Protein AF-M9RLW6-F1 (afdb_monomer)

Organism: NCBI:txid391616

Sequence (82 aa):
MSNISETGACVVGMNDIAINEQVELLHNNDRTSAKVCWVRVGKIGLIFDQNLSAGALDRIRYSLRKSTRPRPPQRATFTELR

Foldseek 3Di:
DCDDDQFWDKDFDQQPDDAQDWDWDDAPNDTFIWGFHDDDHRITITTTPGGDDPVRVCSRVVVVPVPPDDDDDDPPPDDDDD

Radius of gyration: 16.58 Å; Cα contacts (8 Å, |Δi|>4): 122; chains: 1; bounding box: 35×30×53 Å

Solvent-accessible surface area (backbone atoms only — not comparable to full-atom values): 5103 Å² total; per-residue (Å²): 120,77,48,77,57,52,53,29,36,34,34,70,44,75,83,90,62,58,73,69,38,79,45,69,50,77,52,98,92,43,74,43,58,25,30,27,72,43,77,49,96,56,34,34,35,35,35,37,82,59,67,50,51,71,70,55,51,46,51,53,57,48,63,74,38,86,49,95,68,77,79,77,80,79,78,78,80,80,76,83,83,128

InterPro domains:
  IPR009875 PilZ domain [PF07238] (1-61)

Structure (mmCIF, N/CA/C/O backbone):
data_AF-M9RLW6-F1
#
_entry.id   AF-M9RLW6-F1
#
loop_
_atom_site.group_PDB
_atom_site.id
_atom_site.type_symbol
_atom_site.label_atom_id
_atom_site.label_alt_id
_atom_site.label_comp_id
_atom_site.label_asym_id
_atom_site.label_entity_id
_atom_site.label_seq_id
_atom_site.pdbx_PDB_ins_code
_atom_site.Cartn_x
_atom_site.Cartn_y
_atom_site.Cartn_z
_atom_site.occupancy
_atom_site.B_iso_or_equiv
_atom_site.auth_seq_id
_atom_site.auth_comp_id
_atom_site.auth_asym_id
_atom_site.auth_atom_id
_atom_site.pdbx_PDB_model_num
ATOM 1 N N . MET A 1 1 ? -2.830 -10.447 -1.990 1.00 59.06 1 MET A N 1
ATOM 2 C CA . MET A 1 1 ? -3.143 -9.046 -2.355 1.00 59.06 1 MET A CA 1
ATOM 3 C C . MET A 1 1 ? -4.235 -9.055 -3.413 1.00 59.06 1 MET A C 1
ATOM 5 O O . MET A 1 1 ? -4.112 -9.822 -4.358 1.00 59.06 1 MET A O 1
ATOM 9 N N . SER A 1 2 ? -5.293 -8.261 -3.237 1.00 70.62 2 SER A N 1
ATOM 10 C CA . SER A 1 2 ? -6.461 -8.247 -4.135 1.00 70.62 2 SER A CA 1
ATOM 11 C C . SER A 1 2 ? -6.309 -7.240 -5.273 1.00 70.62 2 SER A C 1
ATOM 13 O O . SER A 1 2 ? -6.766 -7.497 -6.381 1.00 70.62 2 SER A O 1
ATOM 15 N N . ASN A 1 3 ? -5.680 -6.091 -5.005 1.00 82.56 3 ASN A N 1
ATOM 16 C CA . ASN A 1 3 ? -5.366 -5.076 -6.011 1.00 82.56 3 ASN A CA 1
ATOM 17 C C . ASN A 1 3 ? -4.237 -4.150 -5.513 1.00 82.56 3 ASN A C 1
ATOM 19 O O . ASN A 1 3 ? -4.086 -3.984 -4.303 1.00 82.56 3 ASN A O 1
ATOM 23 N N . ILE A 1 4 ? -3.481 -3.538 -6.427 1.00 87.00 4 ILE A N 1
ATOM 24 C CA . ILE A 1 4 ? -2.453 -2.529 -6.132 1.00 87.00 4 ILE A CA 1
ATOM 25 C C . ILE A 1 4 ? -2.389 -1.453 -7.223 1.00 87.00 4 ILE A C 1
ATOM 27 O O . ILE A 1 4 ? -2.403 -1.744 -8.428 1.00 87.00 4 ILE A O 1
ATOM 31 N N . SER A 1 5 ? -2.291 -0.206 -6.777 1.00 88.00 5 SER A N 1
ATOM 32 C CA . SER A 1 5 ? -2.058 0.995 -7.573 1.00 88.00 5 SER A CA 1
ATOM 33 C C . SER A 1 5 ? -0.792 1.704 -7.094 1.00 88.00 5 SER A C 1
ATOM 35 O O . SER A 1 5 ? -0.201 1.335 -6.087 1.00 88.00 5 SER A O 1
ATOM 37 N N . GLU A 1 6 ? -0.385 2.745 -7.815 1.00 89.25 6 GLU A N 1
ATOM 38 C CA . GLU A 1 6 ? 0.731 3.620 -7.434 1.00 89.25 6 GLU A CA 1
ATOM 39 C C . GLU A 1 6 ? 0.609 4.185 -6.018 1.00 89.25 6 GLU A C 1
ATOM 41 O O . GLU A 1 6 ? 1.607 4.315 -5.319 1.00 89.25 6 GLU A O 1
ATOM 46 N N . THR A 1 7 ? -0.613 4.496 -5.598 1.00 92.50 7 THR A N 1
ATOM 47 C CA . THR A 1 7 ? -0.901 5.224 -4.361 1.00 92.50 7 THR A CA 1
ATOM 48 C C . THR A 1 7 ? -1.354 4.329 -3.214 1.00 92.50 7 THR A C 1
ATOM 50 O O . THR A 1 7 ? -1.452 4.795 -2.083 1.00 92.50 7 THR A O 1
ATOM 53 N N . GLY A 1 8 ? -1.668 3.058 -3.466 1.00 92.44 8 GLY A N 1
ATOM 54 C CA . GLY A 1 8 ? -2.204 2.199 -2.420 1.00 92.44 8 GLY A CA 1
ATOM 55 C C . GLY A 1 8 ? -2.452 0.758 -2.836 1.00 92.44 8 GLY A C 1
ATOM 56 O O . GLY A 1 8 ? -2.230 0.342 -3.974 1.00 92.44 8 GLY A O 1
ATOM 57 N N . ALA A 1 9 ? -2.947 -0.029 -1.887 1.00 91.12 9 ALA A N 1
ATOM 58 C CA . ALA A 1 9 ? -3.249 -1.437 -2.093 1.00 91.12 9 ALA A CA 1
ATOM 59 C C . ALA A 1 9 ? -4.532 -1.858 -1.383 1.00 91.12 9 ALA A C 1
ATOM 61 O O . ALA A 1 9 ? -4.898 -1.343 -0.333 1.00 91.12 9 ALA A O 1
ATOM 62 N N . CYS A 1 10 ? -5.194 -2.862 -1.949 1.00 90.50 10 CYS A N 1
ATOM 63 C CA . CYS A 1 10 ? -6.245 -3.607 -1.280 1.00 90.50 10 CYS A CA 1
ATOM 64 C C . CYS A 1 10 ? -5.710 -4.996 -0.940 1.00 90.50 10 CYS A C 1
ATOM 66 O O . CYS A 1 10 ? -5.361 -5.787 -1.829 1.00 90.50 10 CYS A O 1
ATOM 68 N N . VAL A 1 11 ? -5.663 -5.308 0.350 1.00 87.75 11 VAL A N 1
ATOM 69 C CA . VAL A 1 11 ? -5.191 -6.596 0.860 1.00 87.75 11 VAL A CA 1
ATOM 70 C C . VAL A 1 11 ? -6.325 -7.342 1.552 1.00 87.75 11 VAL A C 1
ATOM 72 O O . VAL A 1 11 ? -7.262 -6.740 2.071 1.00 87.75 11 VAL A O 1
ATOM 75 N N . VAL A 1 12 ? -6.263 -8.671 1.502 1.00 86.69 12 VAL A N 1
ATOM 76 C CA . VAL A 1 12 ? -7.120 -9.530 2.325 1.00 86.69 12 VAL A CA 1
ATOM 77 C C . VAL A 1 12 ? -6.446 -9.619 3.685 1.00 86.69 12 VAL A C 1
ATOM 79 O O . VAL A 1 12 ? -5.254 -9.917 3.740 1.00 86.69 12 VAL A O 1
ATOM 82 N N . GLY A 1 13 ? -7.181 -9.332 4.750 1.00 78.25 13 GLY A N 1
ATOM 83 C CA . GLY A 1 13 ? -6.648 -9.296 6.107 1.00 78.25 13 GLY A CA 1
ATOM 84 C C . GLY A 1 13 ? -7.759 -9.414 7.141 1.00 78.25 13 GLY A C 1
ATOM 85 O O . GLY A 1 13 ? -8.937 -9.246 6.814 1.00 78.25 13 GLY A O 1
ATOM 86 N N . MET A 1 14 ? -7.374 -9.743 8.371 1.00 69.94 14 MET A N 1
ATOM 87 C CA . MET A 1 14 ? -8.279 -9.782 9.520 1.00 69.94 14 MET A CA 1
ATOM 88 C C . MET A 1 14 ? -8.521 -8.366 10.054 1.00 69.94 14 MET A C 1
ATOM 90 O O . MET A 1 14 ? -7.680 -7.487 9.890 1.00 69.94 14 MET A O 1
ATOM 94 N N . ASN A 1 15 ? -9.689 -8.136 10.659 1.00 68.00 15 ASN A N 1
ATOM 95 C CA . ASN A 1 15 ? -10.170 -6.800 11.037 1.00 68.00 15 ASN A CA 1
ATOM 96 C C . ASN A 1 15 ? -9.473 -6.204 12.278 1.00 68.00 15 ASN A C 1
ATOM 98 O O . ASN A 1 15 ? -9.924 -5.175 12.770 1.00 68.00 15 ASN A O 1
ATOM 102 N N . ASP A 1 16 ? -8.400 -6.818 12.777 1.00 78.19 16 ASP A N 1
ATOM 103 C CA . ASP A 1 16 ? -7.742 -6.422 14.031 1.00 78.19 16 ASP A CA 1
ATOM 104 C C . ASP A 1 16 ? -6.758 -5.248 13.860 1.00 78.19 16 ASP A C 1
ATOM 106 O O . ASP A 1 16 ? -5.972 -4.965 14.757 1.00 78.19 16 ASP A O 1
ATOM 110 N N . ILE A 1 17 ? -6.791 -4.563 12.712 1.00 83.56 17 ILE A N 1
ATOM 111 C CA . ILE A 1 17 ? -5.932 -3.412 12.404 1.00 83.56 17 ILE A CA 1
ATOM 112 C C . ILE A 1 17 ? -6.774 -2.138 12.440 1.00 83.56 17 ILE A C 1
ATOM 114 O O . ILE A 1 17 ? -7.846 -2.068 11.829 1.00 83.56 17 ILE A O 1
ATOM 118 N N . ALA A 1 18 ? -6.288 -1.115 13.138 1.00 86.69 18 ALA A N 1
ATOM 119 C CA . ALA A 1 18 ? -6.996 0.145 13.280 1.00 86.69 18 ALA A CA 1
ATOM 120 C C . ALA A 1 18 ? -6.881 1.014 12.017 1.00 86.69 18 ALA A C 1
ATOM 122 O O . ALA A 1 18 ? -5.884 1.017 11.293 1.00 86.69 18 ALA A O 1
ATOM 123 N N . ILE A 1 19 ? -7.910 1.827 11.763 1.00 90.56 19 ILE A N 1
ATOM 124 C CA . ILE A 1 19 ? -7.808 2.897 10.765 1.00 90.56 19 ILE A CA 1
ATOM 125 C C . ILE A 1 19 ? -6.734 3.882 11.235 1.00 90.56 19 ILE A C 1
ATOM 127 O O . ILE A 1 19 ? -6.662 4.211 12.416 1.00 90.56 19 ILE A O 1
ATOM 131 N N . ASN A 1 20 ? -5.943 4.393 10.295 1.00 91.88 20 ASN A N 1
ATOM 132 C CA . ASN A 1 20 ? -4.777 5.245 10.511 1.00 91.88 20 ASN A CA 1
ATOM 133 C C . ASN A 1 20 ? -3.551 4.565 11.126 1.00 91.88 20 ASN A C 1
ATOM 135 O O . ASN A 1 20 ? -2.563 5.256 11.375 1.00 91.88 20 ASN A O 1
ATOM 139 N N . GLU A 1 21 ? -3.579 3.252 11.325 1.00 90.31 21 GLU A N 1
ATOM 140 C CA . GLU A 1 21 ? -2.406 2.510 11.768 1.00 90.31 21 GLU A CA 1
ATOM 141 C C . GLU A 1 21 ? -1.334 2.476 10.674 1.00 90.31 21 GLU A C 1
ATOM 143 O O . GLU A 1 21 ? -1.642 2.329 9.483 1.00 90.31 21 GLU A O 1
ATOM 148 N N . GLN A 1 22 ? -0.079 2.642 11.092 1.00 92.25 22 GLN A N 1
ATOM 149 C CA . GLN A 1 22 ? 1.080 2.562 10.216 1.00 92.25 22 GLN A CA 1
ATOM 150 C C . GLN A 1 22 ? 1.460 1.096 10.020 1.00 92.25 22 GLN A C 1
ATOM 152 O O . GLN A 1 22 ? 1.670 0.368 10.987 1.00 92.25 22 GLN A O 1
ATOM 157 N N . VAL A 1 23 ? 1.567 0.667 8.768 1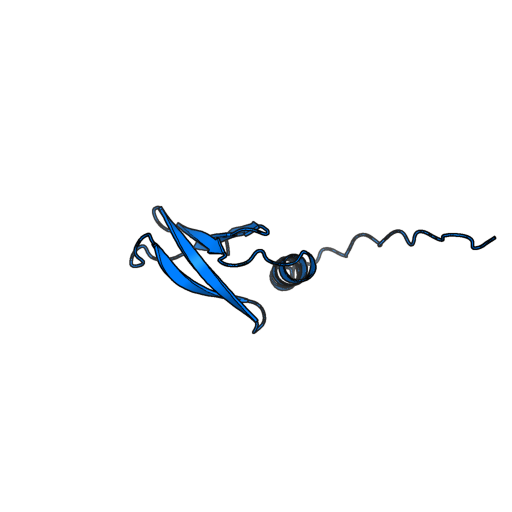.00 90.50 23 VAL A N 1
ATOM 158 C CA . VAL A 1 23 ? 1.865 -0.715 8.395 1.00 90.50 23 VAL A CA 1
ATOM 159 C C . VAL A 1 23 ? 2.910 -0.760 7.287 1.00 90.50 23 VAL A C 1
ATOM 161 O O . VAL A 1 23 ? 3.063 0.171 6.501 1.00 90.50 23 VAL A O 1
ATOM 164 N N . GLU A 1 24 ? 3.621 -1.875 7.181 1.00 88.94 24 GLU A N 1
ATOM 165 C CA . GLU A 1 24 ? 4.543 -2.115 6.073 1.00 88.94 24 GLU A CA 1
ATOM 166 C C . GLU A 1 24 ? 3.968 -3.180 5.144 1.00 88.94 24 GLU A C 1
ATOM 168 O O . GLU A 1 24 ? 3.677 -4.309 5.546 1.00 88.94 24 GLU A O 1
ATOM 173 N N . LEU A 1 25 ? 3.828 -2.835 3.867 1.00 85.88 25 LEU A N 1
ATOM 174 C CA . LEU A 1 25 ? 3.538 -3.805 2.828 1.00 85.88 25 LEU A CA 1
ATOM 175 C C . LEU A 1 25 ? 4.849 -4.461 2.385 1.00 85.88 25 LEU A C 1
ATOM 177 O O . LEU A 1 25 ? 5.669 -3.833 1.715 1.00 85.88 25 LEU A O 1
ATOM 181 N N . LEU A 1 26 ? 5.023 -5.737 2.725 1.00 84.31 26 LEU A N 1
ATOM 182 C CA . LEU A 1 26 ? 6.144 -6.545 2.253 1.00 84.31 26 LEU A CA 1
ATOM 183 C C . LEU A 1 26 ? 5.826 -7.147 0.875 1.00 84.31 26 LEU A C 1
ATOM 185 O O . LEU A 1 26 ? 4.855 -7.891 0.718 1.00 84.31 26 LEU A O 1
ATOM 189 N N . HIS A 1 27 ? 6.657 -6.864 -0.127 1.00 77.38 27 HIS A N 1
ATOM 190 C CA . HIS A 1 27 ? 6.564 -7.449 -1.466 1.00 77.38 27 HIS A CA 1
ATOM 191 C C . HIS A 1 27 ? 7.965 -7.689 -2.032 1.00 77.38 27 HIS A C 1
ATOM 193 O O . HIS A 1 27 ? 8.800 -6.810 -1.976 1.00 77.38 27 HIS A O 1
ATOM 199 N N . ASN A 1 28 ? 8.257 -8.872 -2.583 1.00 73.44 28 ASN A N 1
ATOM 200 C CA . ASN A 1 28 ? 9.541 -9.159 -3.256 1.00 73.44 28 ASN A CA 1
ATOM 201 C C . ASN A 1 28 ? 10.813 -8.726 -2.483 1.00 73.44 28 ASN A C 1
ATOM 203 O O . ASN A 1 28 ? 11.757 -8.242 -3.099 1.00 73.44 28 ASN A O 1
ATOM 207 N N . ASN A 1 29 ? 10.834 -8.899 -1.155 1.00 77.38 29 ASN A N 1
ATOM 208 C CA . ASN A 1 29 ? 11.863 -8.400 -0.220 1.00 77.38 29 ASN A CA 1
ATOM 209 C C . ASN A 1 29 ? 11.965 -6.871 -0.066 1.00 77.38 29 ASN A C 1
ATOM 211 O O . ASN A 1 29 ? 12.713 -6.407 0.792 1.00 77.38 29 ASN A O 1
ATOM 215 N N . ASP A 1 30 ? 11.178 -6.103 -0.810 1.00 81.56 30 ASP A N 1
ATOM 216 C CA . ASP A 1 30 ? 10.987 -4.674 -0.609 1.00 81.56 30 ASP A CA 1
ATOM 217 C C . ASP A 1 30 ? 9.897 -4.439 0.451 1.00 81.56 30 ASP A C 1
ATOM 219 O O . ASP A 1 30 ? 8.903 -5.169 0.555 1.00 81.56 30 ASP A O 1
ATOM 223 N N . ARG A 1 31 ? 10.079 -3.389 1.252 1.00 85.81 31 ARG A N 1
ATOM 224 C CA . ARG A 1 31 ? 9.092 -2.916 2.227 1.00 85.81 31 ARG A CA 1
ATOM 225 C C . ARG A 1 31 ? 8.583 -1.561 1.783 1.00 85.81 31 ARG A C 1
ATOM 227 O O . ARG A 1 31 ? 9.370 -0.671 1.469 1.00 85.81 31 ARG A O 1
ATOM 234 N N . THR A 1 32 ? 7.269 -1.401 1.752 1.00 88.31 32 THR A N 1
ATOM 235 C CA . THR A 1 32 ? 6.633 -0.126 1.425 1.00 88.31 32 THR A CA 1
ATOM 236 C C . THR A 1 32 ? 5.791 0.321 2.602 1.00 88.31 32 THR A C 1
ATOM 238 O O . THR A 1 32 ? 4.824 -0.350 2.962 1.00 88.31 32 THR A O 1
ATOM 241 N N . SER A 1 33 ? 6.172 1.452 3.190 1.00 90.75 33 SER A N 1
ATOM 242 C CA . SER A 1 33 ? 5.421 2.074 4.277 1.00 90.75 33 SER A CA 1
ATOM 243 C C . SER A 1 33 ? 4.053 2.536 3.778 1.00 90.75 33 SER A C 1
ATOM 245 O O . SER A 1 33 ? 3.928 3.140 2.705 1.00 90.75 33 SER A O 1
ATOM 247 N N . ALA A 1 34 ? 3.022 2.197 4.538 1.00 92.81 34 ALA A N 1
ATOM 248 C CA . ALA A 1 34 ? 1.641 2.456 4.203 1.00 92.81 34 ALA A CA 1
ATOM 249 C C . ALA A 1 34 ? 0.826 2.731 5.464 1.00 92.81 34 ALA A C 1
ATOM 251 O O . ALA A 1 34 ? 1.176 2.331 6.569 1.00 92.81 34 ALA A O 1
ATOM 252 N N . LYS A 1 35 ? -0.332 3.343 5.277 1.00 94.19 35 LYS A N 1
ATOM 253 C CA . LYS A 1 35 ? -1.290 3.627 6.331 1.00 94.19 35 LYS A CA 1
ATOM 254 C C . LYS A 1 35 ? -2.629 2.991 6.003 1.00 94.19 35 LYS A C 1
ATOM 256 O O . LYS A 1 35 ? -3.057 2.980 4.847 1.00 94.19 35 LYS A O 1
ATOM 261 N N . VAL A 1 36 ? -3.321 2.476 7.011 1.00 92.50 36 VAL A N 1
ATOM 262 C CA . VAL A 1 36 ? -4.671 1.938 6.816 1.00 92.50 36 VAL A CA 1
ATOM 263 C C . VAL A 1 36 ? -5.667 3.075 6.610 1.00 92.50 36 VAL A C 1
ATOM 265 O O . VAL A 1 36 ? -5.866 3.905 7.496 1.00 92.50 36 VAL A O 1
ATOM 268 N N . CYS A 1 37 ? -6.317 3.110 5.446 1.00 94.31 37 CYS A N 1
ATOM 269 C CA . CYS A 1 37 ? -7.305 4.137 5.108 1.00 94.31 37 CYS A CA 1
ATOM 270 C C . CYS A 1 37 ? -8.754 3.669 5.302 1.00 94.31 37 CYS A C 1
ATOM 272 O O . CYS A 1 37 ? -9.629 4.484 5.584 1.00 94.31 37 CYS A O 1
ATOM 274 N N . TRP A 1 38 ? -9.022 2.366 5.185 1.00 92.62 38 TRP A N 1
ATOM 275 C CA . TRP A 1 38 ? -10.324 1.777 5.494 1.00 92.62 38 TRP A CA 1
ATOM 276 C C . TRP A 1 38 ? -10.195 0.292 5.827 1.00 92.62 38 TRP A C 1
ATOM 278 O O . TRP A 1 38 ? -9.325 -0.406 5.306 1.00 92.62 38 TRP A O 1
ATOM 288 N N . VAL A 1 39 ? -11.120 -0.203 6.647 1.00 90.56 39 VAL A N 1
ATOM 289 C CA . VAL A 1 39 ? -11.268 -1.627 6.966 1.00 90.56 39 VAL A CA 1
ATOM 290 C C . VAL A 1 39 ? -12.702 -2.031 6.653 1.00 90.5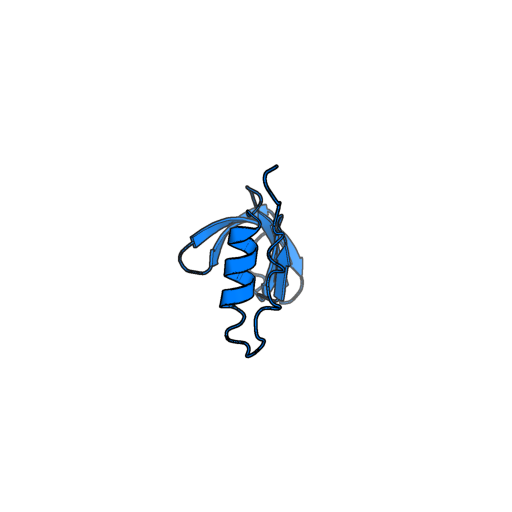6 39 VAL A C 1
ATOM 292 O O . VAL A 1 39 ? -13.657 -1.355 7.033 1.00 90.56 39 VAL A O 1
ATOM 295 N N . ARG A 1 40 ? -12.861 -3.115 5.898 1.00 89.31 40 ARG A N 1
ATOM 296 C CA . ARG A 1 40 ? -14.144 -3.776 5.648 1.00 89.31 40 ARG A CA 1
ATOM 297 C C . ARG A 1 40 ? -13.960 -5.265 5.889 1.00 89.31 40 ARG A C 1
ATOM 299 O O . ARG A 1 40 ? -12.846 -5.763 5.826 1.00 89.31 40 ARG A O 1
ATOM 306 N N . VAL A 1 41 ? -15.055 -5.983 6.115 1.00 85.06 41 VAL A N 1
ATOM 307 C CA . VAL A 1 41 ? -15.022 -7.417 6.433 1.00 85.06 41 VAL A CA 1
ATOM 308 C C . VAL A 1 41 ? -14.133 -8.189 5.444 1.00 85.06 41 VAL A C 1
ATOM 310 O O . VAL A 1 41 ? -14.471 -8.335 4.267 1.00 85.06 41 VAL A O 1
ATOM 313 N N . GLY A 1 42 ? -12.972 -8.642 5.931 1.00 85.12 42 GLY A N 1
ATOM 314 C CA . GLY A 1 42 ? -11.992 -9.432 5.179 1.00 85.12 42 GLY A CA 1
ATOM 315 C C . GLY A 1 42 ? -11.119 -8.651 4.187 1.00 85.12 42 GLY A C 1
ATOM 316 O O . GLY A 1 42 ? -10.374 -9.268 3.423 1.00 85.12 42 GLY A O 1
ATOM 317 N N . LYS A 1 43 ? -11.201 -7.315 4.145 1.00 90.38 43 LYS A N 1
ATOM 318 C CA . LYS A 1 43 ? -10.410 -6.463 3.247 1.00 90.38 43 LYS A CA 1
ATOM 319 C C . LYS A 1 43 ? -9.944 -5.187 3.931 1.00 90.38 43 LYS A C 1
ATOM 321 O O . LYS A 1 43 ? -10.713 -4.486 4.578 1.00 90.38 43 LYS A O 1
ATOM 326 N N . ILE A 1 44 ? -8.700 -4.831 3.663 1.00 91.56 44 ILE A N 1
ATOM 327 C CA . ILE A 1 44 ? -8.068 -3.634 4.200 1.00 91.56 44 ILE A CA 1
ATOM 328 C C . ILE A 1 44 ? -7.573 -2.790 3.032 1.00 91.56 44 ILE A C 1
ATOM 330 O O . ILE A 1 44 ? -6.962 -3.304 2.086 1.00 91.56 44 ILE A O 1
ATOM 334 N N . GLY A 1 45 ? -7.882 -1.500 3.088 1.00 92.56 45 GLY A N 1
ATOM 335 C CA . GLY A 1 45 ? -7.338 -0.484 2.206 1.00 92.56 45 GLY A CA 1
ATOM 336 C C . GLY A 1 45 ? -6.096 0.140 2.812 1.00 92.56 45 GLY A C 1
ATOM 337 O O . GLY A 1 45 ? -6.132 0.623 3.943 1.00 92.56 45 GLY A O 1
ATOM 338 N N . LEU A 1 46 ? -5.022 0.155 2.036 1.00 92.62 46 LEU A N 1
ATOM 339 C CA . LEU A 1 46 ? -3.754 0.780 2.373 1.00 92.62 46 LEU A CA 1
ATOM 340 C C . LEU A 1 46 ? -3.516 1.965 1.438 1.00 92.62 46 LEU A C 1
ATOM 342 O O . LEU A 1 46 ? -3.734 1.842 0.231 1.00 92.62 46 LEU A O 1
ATOM 346 N N . ILE A 1 47 ? -3.042 3.079 1.984 1.00 94.50 47 ILE A N 1
ATOM 347 C CA . ILE A 1 47 ? -2.483 4.206 1.232 1.00 94.50 47 ILE A CA 1
ATOM 348 C C . ILE A 1 47 ? -0.978 4.254 1.487 1.00 94.50 47 ILE A C 1
ATOM 350 O O . ILE A 1 47 ? -0.556 4.099 2.626 1.00 94.50 47 ILE A O 1
ATOM 354 N N . PHE A 1 48 ? -0.163 4.401 0.448 1.00 93.19 48 PHE A N 1
ATOM 355 C CA . PHE A 1 48 ? 1.288 4.462 0.608 1.00 93.19 48 PHE A CA 1
ATOM 356 C C . PHE A 1 48 ? 1.729 5.863 1.019 1.00 93.19 48 PHE A C 1
ATOM 358 O O . PHE A 1 48 ? 1.193 6.849 0.518 1.00 93.19 48 PHE A O 1
ATOM 365 N N . ASP A 1 49 ? 2.732 5.946 1.893 1.00 90.75 49 ASP A N 1
ATOM 366 C CA . ASP A 1 49 ? 3.312 7.241 2.278 1.00 90.75 49 ASP A CA 1
ATOM 367 C C . ASP A 1 49 ? 4.058 7.882 1.103 1.00 90.75 49 ASP A C 1
ATOM 369 O O . ASP A 1 49 ? 4.112 9.102 0.963 1.00 90.75 49 ASP A O 1
ATOM 373 N N . GLN A 1 50 ? 4.644 7.034 0.256 1.00 88.75 50 GLN A N 1
ATOM 374 C CA . GLN A 1 50 ? 5.305 7.413 -0.982 1.00 88.75 50 GLN A CA 1
ATOM 375 C C . GLN A 1 50 ? 4.746 6.577 -2.124 1.00 88.75 50 GLN A C 1
ATOM 377 O O . GLN A 1 50 ? 4.606 5.357 -2.006 1.00 88.75 50 GLN A O 1
ATOM 382 N N . ASN A 1 51 ? 4.465 7.235 -3.245 1.00 87.25 51 ASN A N 1
ATOM 383 C CA . ASN A 1 51 ? 3.999 6.560 -4.444 1.00 87.25 51 ASN A CA 1
ATOM 384 C C . ASN A 1 51 ? 5.004 5.495 -4.896 1.00 87.25 51 ASN A C 1
ATOM 386 O O . ASN A 1 51 ? 6.215 5.725 -4.959 1.00 87.25 51 ASN A O 1
ATOM 390 N N . LEU A 1 52 ? 4.488 4.328 -5.270 1.00 86.19 52 LEU A N 1
ATOM 391 C CA . LEU A 1 52 ? 5.298 3.293 -5.889 1.00 86.19 52 LEU A CA 1
ATOM 392 C C . LEU A 1 52 ? 5.670 3.698 -7.312 1.00 86.19 52 LEU A C 1
ATOM 394 O O . LEU A 1 52 ? 4.806 3.989 -8.134 1.00 86.19 52 LEU A O 1
ATOM 398 N N . SER A 1 53 ? 6.957 3.618 -7.647 1.00 86.00 53 SE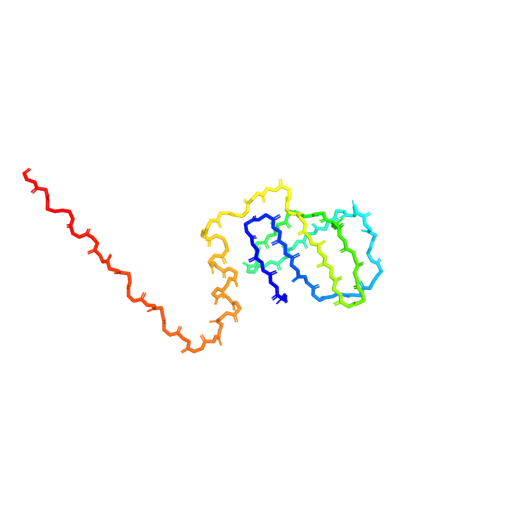R A N 1
ATOM 399 C CA . SER A 1 53 ? 7.383 3.784 -9.038 1.00 86.00 53 SER A CA 1
ATOM 400 C C . SER A 1 53 ? 6.708 2.753 -9.953 1.00 86.00 53 SER A C 1
ATOM 402 O O . SER A 1 53 ? 6.425 1.622 -9.541 1.00 86.00 53 SER A O 1
ATOM 404 N N . ALA A 1 54 ? 6.524 3.102 -11.230 1.00 81.31 54 ALA A N 1
ATOM 405 C CA . ALA A 1 54 ? 5.985 2.179 -12.23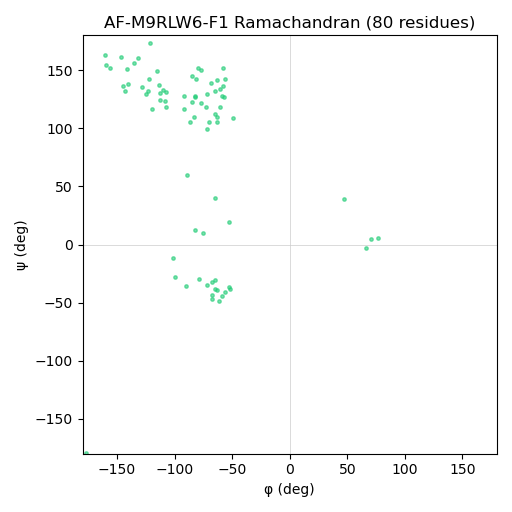3 1.00 81.31 54 ALA A CA 1
ATOM 406 C C . ALA A 1 54 ? 6.754 0.842 -12.267 1.00 81.31 54 ALA A C 1
ATOM 408 O O . ALA A 1 54 ? 6.148 -0.224 -12.349 1.00 81.31 54 ALA A O 1
ATOM 409 N N . GLY A 1 55 ? 8.082 0.885 -12.100 1.00 81.38 55 GLY A N 1
ATOM 410 C CA . GLY A 1 55 ? 8.917 -0.312 -12.012 1.00 81.38 55 GLY A CA 1
ATOM 411 C C . GLY A 1 55 ? 8.636 -1.170 -10.774 1.00 81.38 55 GLY A C 1
ATOM 412 O O . GLY A 1 55 ? 8.633 -2.394 -10.877 1.00 81.38 55 GLY A O 1
ATOM 413 N N . ALA A 1 56 ? 8.371 -0.561 -9.613 1.00 80.44 56 ALA A N 1
ATOM 414 C CA . ALA A 1 56 ? 7.995 -1.294 -8.403 1.00 80.44 56 ALA A CA 1
ATOM 415 C C . ALA A 1 56 ? 6.612 -1.949 -8.549 1.00 80.44 56 ALA A C 1
ATOM 417 O O . ALA A 1 56 ? 6.463 -3.133 -8.250 1.00 80.44 56 ALA A O 1
ATOM 418 N N . LEU A 1 57 ? 5.629 -1.227 -9.099 1.00 82.94 57 LEU A N 1
ATOM 419 C CA . LEU A 1 57 ? 4.307 -1.786 -9.404 1.00 82.94 57 LEU A CA 1
ATOM 420 C C . LEU A 1 57 ? 4.386 -2.962 -10.369 1.00 82.94 57 LEU A C 1
ATOM 422 O O . LEU A 1 57 ? 3.728 -3.980 -10.152 1.00 82.94 57 LEU A O 1
ATOM 426 N N . ASP A 1 58 ? 5.193 -2.831 -11.419 1.00 80.88 58 ASP A N 1
ATOM 427 C CA . ASP A 1 58 ? 5.420 -3.907 -12.369 1.00 80.88 58 ASP A CA 1
ATOM 428 C C . ASP A 1 58 ? 6.037 -5.111 -11.665 1.00 80.88 58 ASP A C 1
ATOM 430 O O . ASP A 1 58 ? 5.503 -6.209 -11.792 1.00 80.88 58 ASP A O 1
ATOM 434 N N . ARG A 1 59 ? 7.084 -4.940 -10.849 1.00 79.19 59 ARG A N 1
ATOM 435 C CA . ARG A 1 59 ? 7.671 -6.057 -10.087 1.00 79.19 59 ARG A CA 1
ATOM 436 C C . ARG A 1 59 ? 6.645 -6.766 -9.204 1.00 79.19 59 ARG A C 1
ATOM 438 O O . ARG A 1 59 ? 6.646 -7.993 -9.169 1.00 79.19 59 ARG A O 1
ATOM 445 N N . ILE A 1 60 ? 5.751 -6.035 -8.540 1.00 77.19 60 ILE A N 1
ATOM 446 C CA . ILE A 1 60 ? 4.687 -6.616 -7.702 1.00 77.19 60 ILE A CA 1
ATOM 447 C C . ILE A 1 60 ? 3.664 -7.367 -8.560 1.00 77.19 60 ILE A C 1
ATOM 449 O O . ILE A 1 60 ? 3.302 -8.508 -8.272 1.00 77.19 60 ILE A O 1
ATOM 453 N N . ARG A 1 61 ? 3.204 -6.756 -9.656 1.00 73.31 61 ARG A N 1
ATOM 454 C CA . ARG A 1 61 ? 2.248 -7.382 -10.581 1.00 73.31 61 ARG A CA 1
ATOM 455 C C . ARG A 1 61 ? 2.841 -8.620 -11.246 1.00 73.31 61 ARG A C 1
ATOM 457 O O . ARG A 1 61 ? 2.132 -9.609 -11.413 1.00 73.31 61 ARG A O 1
ATOM 464 N N . TYR A 1 62 ? 4.117 -8.583 -11.619 1.00 65.69 62 TYR A N 1
ATOM 465 C CA . TYR A 1 62 ? 4.812 -9.689 -12.270 1.00 65.69 62 TYR A CA 1
ATOM 466 C C . TYR A 1 62 ? 5.238 -10.784 -11.288 1.00 65.69 62 TYR A C 1
ATOM 468 O O . TYR A 1 62 ? 5.223 -11.947 -11.677 1.00 65.69 62 TYR A O 1
ATOM 476 N N . SER A 1 63 ? 5.531 -10.476 -10.021 1.00 63.81 63 SER A N 1
ATOM 477 C CA . SER A 1 63 ? 5.799 -11.515 -9.018 1.00 63.81 63 SER A CA 1
ATOM 478 C C . SER A 1 63 ? 4.539 -12.274 -8.612 1.00 63.81 63 SER A C 1
ATOM 480 O O . SER A 1 63 ? 4.580 -13.493 -8.447 1.00 63.81 63 SER A O 1
ATOM 482 N N . LEU A 1 64 ? 3.392 -11.587 -8.561 1.00 55.06 64 LEU A N 1
ATOM 483 C C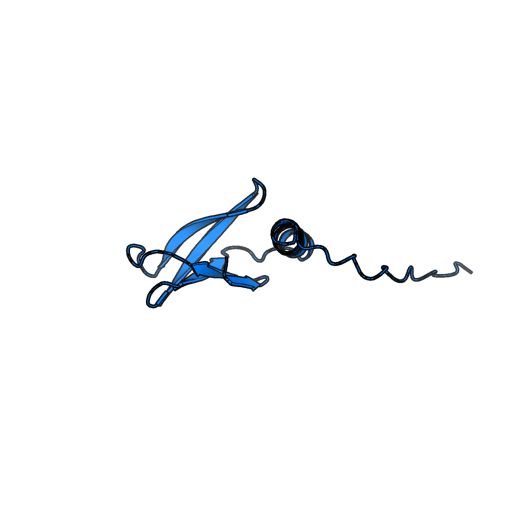A . LEU A 1 64 ? 2.076 -12.226 -8.463 1.00 55.06 64 LEU A CA 1
ATOM 484 C C . LEU A 1 64 ? 1.758 -13.052 -9.720 1.00 55.06 64 LEU A C 1
ATOM 486 O O . LEU A 1 64 ? 1.088 -14.080 -9.641 1.00 55.06 64 LEU A O 1
ATOM 490 N N . ARG A 1 65 ? 2.284 -12.643 -10.882 1.00 49.25 65 ARG A N 1
ATOM 491 C CA . ARG A 1 65 ? 2.258 -13.411 -12.131 1.00 49.25 65 ARG A CA 1
ATOM 492 C C . ARG A 1 65 ? 3.473 -14.345 -12.276 1.00 49.25 65 ARG A C 1
ATOM 494 O O . ARG A 1 65 ? 4.042 -14.435 -13.360 1.00 49.25 65 ARG A O 1
ATOM 501 N N . LYS A 1 66 ? 3.651 -15.285 -11.339 1.00 47.34 66 LYS A N 1
ATOM 50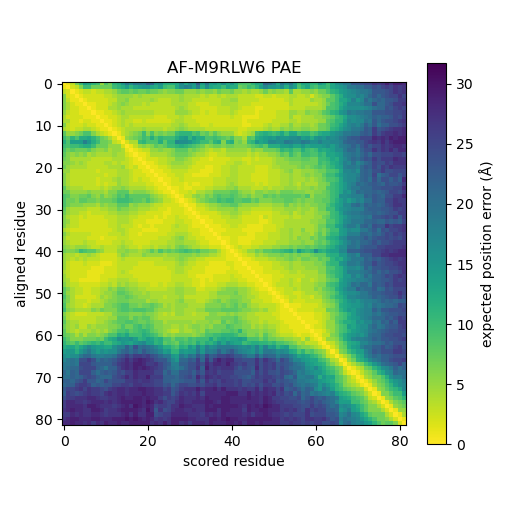2 C CA . LYS A 1 66 ? 3.895 -16.694 -11.753 1.00 47.34 66 LYS A CA 1
ATOM 503 C C . LYS A 1 66 ? 2.653 -17.276 -12.470 1.00 47.34 66 LYS A C 1
ATOM 505 O O . LYS A 1 66 ? 2.244 -18.409 -12.259 1.00 47.34 66 LYS A O 1
ATOM 510 N N . SER A 1 67 ? 2.017 -16.456 -13.301 1.00 45.81 67 SER A N 1
ATOM 511 C CA . SER A 1 67 ? 0.878 -16.728 -14.151 1.00 45.81 67 SER A CA 1
ATOM 512 C C . SER A 1 67 ? 1.419 -16.634 -15.567 1.00 45.81 67 SER A C 1
ATOM 514 O O . SER A 1 67 ? 2.024 -15.639 -15.956 1.00 45.81 67 SER A O 1
ATOM 516 N N . THR A 1 68 ? 1.209 -17.719 -16.288 1.00 49.41 68 THR A N 1
ATOM 517 C CA . THR A 1 68 ? 1.669 -18.148 -17.612 1.00 49.41 68 THR A CA 1
ATOM 518 C C . THR A 1 68 ? 1.456 -17.189 -18.791 1.00 49.41 68 THR A C 1
ATOM 520 O O . THR A 1 68 ? 1.472 -17.636 -19.933 1.00 49.41 68 THR A O 1
ATOM 523 N N . ARG A 1 69 ? 1.244 -15.884 -18.588 1.00 55.59 69 ARG A N 1
ATOM 524 C CA . ARG A 1 69 ? 1.019 -14.950 -19.698 1.00 55.59 69 ARG A CA 1
ATOM 525 C C . ARG A 1 69 ? 2.332 -14.320 -20.167 1.00 55.59 69 ARG A C 1
ATOM 527 O O . ARG A 1 69 ? 2.937 -13.571 -19.396 1.00 55.59 69 ARG A O 1
ATOM 534 N N . PRO A 1 70 ? 2.751 -14.576 -21.422 1.00 51.81 70 PRO A N 1
ATOM 535 C CA . PRO A 1 70 ? 3.909 -13.926 -22.016 1.00 51.81 70 PRO A CA 1
ATOM 536 C C . PRO A 1 70 ? 3.758 -12.407 -21.971 1.00 51.81 70 PRO A C 1
ATOM 538 O O . PRO A 1 70 ? 2.665 -11.867 -22.167 1.00 51.81 70 PRO A O 1
ATOM 541 N N . ARG A 1 71 ? 4.870 -11.714 -21.724 1.00 58.81 71 ARG A N 1
ATOM 542 C CA . ARG A 1 71 ? 4.949 -10.261 -21.868 1.00 58.81 71 ARG A CA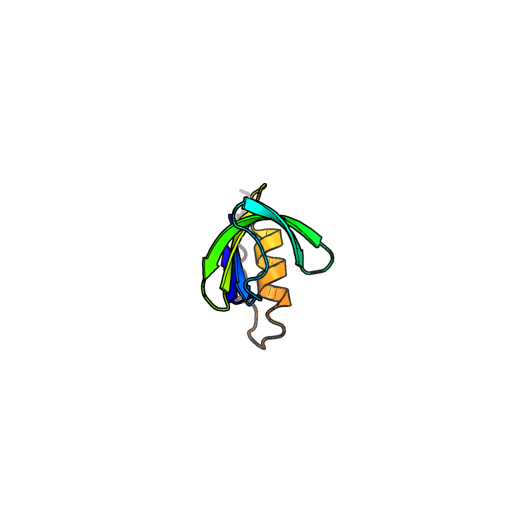 1
ATOM 543 C C . ARG A 1 71 ? 4.595 -9.910 -23.327 1.00 58.81 71 ARG A C 1
ATOM 545 O O . ARG A 1 71 ? 5.215 -10.483 -24.223 1.00 58.81 71 ARG A O 1
ATOM 552 N N . PRO A 1 72 ? 3.641 -8.999 -23.598 1.00 60.22 72 PRO A N 1
ATOM 553 C CA . PRO A 1 72 ? 3.465 -8.491 -24.953 1.00 60.22 72 PRO A CA 1
ATOM 554 C C . PRO A 1 72 ? 4.772 -7.806 -25.386 1.00 60.22 72 PRO A C 1
ATOM 556 O O . PRO A 1 72 ? 5.359 -7.077 -24.580 1.00 60.22 72 PRO A O 1
ATOM 559 N N . PRO A 1 73 ? 5.275 -8.070 -26.604 1.00 63.31 73 PRO A N 1
ATOM 560 C CA . PRO A 1 73 ? 6.568 -7.561 -27.036 1.00 63.31 73 PRO A CA 1
ATOM 561 C C . PRO A 1 73 ? 6.585 -6.035 -26.937 1.00 63.31 73 PRO A C 1
ATOM 563 O O . PRO A 1 73 ? 5.696 -5.354 -27.451 1.00 63.31 73 PRO A O 1
ATOM 566 N N . GLN A 1 74 ? 7.595 -5.498 -26.248 1.00 61.81 74 GLN A N 1
ATOM 567 C CA . GLN A 1 74 ? 7.853 -4.065 -26.255 1.00 61.81 74 GLN A CA 1
ATOM 568 C C . GLN A 1 74 ? 8.242 -3.696 -27.683 1.00 61.81 74 GLN A 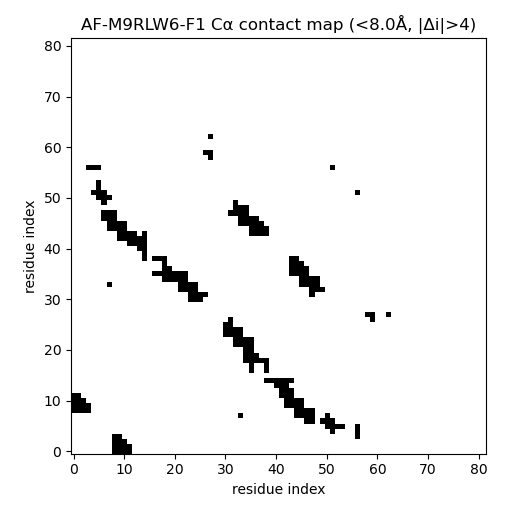C 1
ATOM 570 O O . GLN A 1 74 ? 9.268 -4.144 -28.192 1.00 61.81 74 GLN A O 1
ATOM 575 N N . ARG A 1 75 ? 7.379 -2.933 -28.355 1.00 50.00 75 ARG A N 1
ATOM 576 C CA . ARG A 1 75 ? 7.658 -2.395 -29.683 1.00 50.00 75 ARG A CA 1
ATOM 577 C C . ARG A 1 75 ? 8.860 -1.463 -29.531 1.00 50.00 75 ARG A C 1
ATOM 579 O O . ARG A 1 75 ? 8.729 -0.396 -28.941 1.00 50.00 75 ARG A O 1
ATOM 586 N N . ALA A 1 76 ? 10.033 -1.905 -29.977 1.00 52.59 76 ALA A N 1
ATOM 587 C CA . ALA A 1 76 ? 11.223 -1.070 -30.008 1.00 52.59 76 ALA A CA 1
ATOM 588 C C . ALA A 1 76 ? 10.946 0.097 -30.962 1.00 52.59 76 ALA A C 1
ATOM 590 O O . ALA A 1 76 ? 10.797 -0.101 -32.168 1.00 52.59 76 ALA A O 1
ATOM 591 N N . THR A 1 77 ? 10.808 1.303 -30.419 1.00 56.88 77 THR A N 1
ATOM 592 C CA . THR A 1 77 ? 10.781 2.520 -31.225 1.00 56.88 77 THR A CA 1
ATOM 593 C C . THR A 1 77 ? 12.202 2.737 -31.730 1.00 56.88 77 THR A C 1
ATOM 595 O O . THR A 1 77 ? 13.070 3.179 -30.981 1.00 56.88 77 THR A O 1
ATOM 598 N N . PHE A 1 78 ? 12.462 2.348 -32.976 1.00 55.53 78 PHE A N 1
ATOM 599 C CA . PHE A 1 78 ? 13.674 2.739 -33.684 1.00 55.53 78 PHE A CA 1
ATOM 600 C C . PHE A 1 78 ? 13.548 4.232 -33.994 1.00 55.53 78 PHE A C 1
ATOM 602 O O . PHE A 1 78 ? 12.754 4.628 -34.844 1.00 55.53 78 PHE A O 1
ATOM 609 N N . THR A 1 79 ? 14.284 5.063 -33.265 1.00 49.59 79 THR A N 1
ATOM 610 C CA . THR A 1 79 ? 14.523 6.443 -33.683 1.00 49.59 79 THR A CA 1
ATOM 611 C C . THR A 1 79 ? 15.736 6.402 -34.605 1.00 49.59 79 THR A C 1
ATOM 613 O O . THR A 1 79 ? 16.851 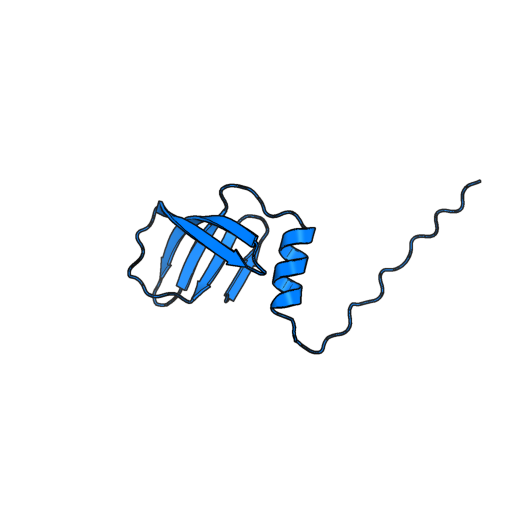6.186 -34.133 1.00 49.59 79 THR A O 1
ATOM 616 N N . GLU A 1 80 ? 15.527 6.540 -35.916 1.00 47.75 80 GLU A N 1
ATOM 617 C CA . GLU A 1 80 ? 16.628 6.802 -36.847 1.00 47.75 80 GLU A CA 1
ATOM 618 C C . GLU A 1 80 ? 17.283 8.133 -36.458 1.00 47.75 80 GLU A C 1
ATOM 620 O O . GLU A 1 80 ? 16.636 9.183 -36.448 1.00 47.75 80 GLU A O 1
ATOM 625 N N . LEU A 1 81 ? 18.563 8.078 -36.089 1.00 47.88 81 LEU A N 1
ATOM 626 C CA . LEU A 1 81 ? 19.409 9.260 -35.986 1.00 47.88 81 LEU A CA 1
ATOM 627 C C . LEU A 1 81 ? 19.807 9.661 -37.408 1.00 47.88 81 LEU A C 1
ATOM 629 O O . LEU A 1 81 ? 20.357 8.847 -38.150 1.00 47.88 81 LEU A O 1
ATOM 633 N N . ARG A 1 82 ? 19.462 10.895 -37.771 1.00 53.97 82 ARG A N 1
ATOM 634 C CA . ARG A 1 82 ? 19.790 11.531 -39.047 1.00 53.97 82 ARG A CA 1
ATOM 635 C C . ARG A 1 82 ? 21.166 12.182 -38.995 1.00 53.97 82 ARG A C 1
ATOM 637 O O . ARG A 1 82 ? 21.530 12.660 -37.897 1.00 53.97 82 ARG A O 1
#

Nearest PDB structures (foldseek):
  4zgq-assembly1_B  TM=8.430E-01  e=6.920E-01  Saccharomyces cerevisiae
  7khr-assembly1_A  TM=7.142E-01  e=5.104E-01  Bos taurus
  4m4s-assembly1_A  TM=7.461E-01  e=7.815E-01  Saccharolobus solfataricus P2
  6h6k-assembly2_B  TM=7.444E-01  e=1.197E+00  Saccharolobus solfataricus P2
  8phd-assembly2_D  TM=7.258E-01  e=1.059E+00  Homo sapiens

Secondary structure (DSSP, 8-state):
--EE-SSEEEEE--S-S-TT-EEEEEETTEEEEEEEEEEETTEEEEEESSPPPHHHHHHHHHHHT-S-PPPPP---------

Mean predicted aligned error: 11.05 Å

pLDDT: mean 77.57, std 15.3, range [45.81, 94.5]